Protein AF-W7WID0-F1 (afdb_monomer)

pLDDT: mean 82.62, std 19.38, range [38.06, 98.56]

Mean predicted aligned error: 15.99 Å

Structure (mmCIF, N/CA/C/O backbone):
data_AF-W7WID0-F1
#
_entry.id   AF-W7WID0-F1
#
loop_
_atom_site.group_PDB
_atom_site.id
_atom_site.type_symbol
_atom_site.label_atom_id
_atom_site.label_alt_id
_atom_site.label_comp_id
_atom_site.label_asym_id
_atom_site.label_entity_id
_atom_site.label_seq_id
_atom_site.pdbx_PDB_ins_code
_atom_site.Cartn_x
_atom_site.Cartn_y
_atom_site.Cartn_z
_atom_site.occupancy
_atom_site.B_iso_or_equiv
_atom_site.auth_seq_id
_atom_site.auth_comp_id
_atom_site.auth_asym_id
_atom_site.auth_atom_id
_atom_site.pdbx_PDB_model_num
ATOM 1 N N . MET A 1 1 ? 101.134 -24.311 -45.492 1.00 39.31 1 MET A N 1
ATOM 2 C CA . MET A 1 1 ? 100.504 -23.402 -44.502 1.00 39.31 1 MET A CA 1
ATOM 3 C C . MET A 1 1 ? 99.399 -22.651 -45.242 1.00 39.31 1 MET A C 1
ATOM 5 O O . MET A 1 1 ? 99.710 -22.076 -46.270 1.00 39.31 1 MET A O 1
ATOM 9 N N . ARG A 1 2 ? 98.115 -22.997 -45.028 1.00 39.50 2 ARG A N 1
ATOM 10 C CA . ARG A 1 2 ? 97.093 -22.208 -44.280 1.00 39.50 2 ARG A CA 1
ATOM 11 C C . ARG A 1 2 ? 97.084 -20.720 -44.711 1.00 39.50 2 ARG A C 1
ATOM 13 O O . ARG A 1 2 ? 98.122 -20.094 -44.606 1.00 39.50 2 ARG A O 1
ATOM 20 N N . HIS A 1 3 ? 96.010 -20.092 -45.197 1.00 40.09 3 HIS A N 1
ATOM 21 C CA . HIS A 1 3 ? 94.615 -20.109 -44.742 1.00 40.09 3 HIS A CA 1
ATOM 22 C C . HIS A 1 3 ? 93.630 -19.747 -45.873 1.00 40.09 3 HIS A C 1
ATOM 24 O O . HIS A 1 3 ? 93.857 -18.805 -46.625 1.00 40.09 3 HIS A O 1
ATOM 30 N N . THR A 1 4 ? 92.500 -20.452 -45.922 1.00 46.50 4 THR A N 1
ATOM 31 C CA . THR A 1 4 ? 91.253 -20.029 -46.570 1.00 46.50 4 THR A CA 1
ATOM 32 C C . THR A 1 4 ? 90.496 -19.075 -45.637 1.00 46.50 4 THR A C 1
ATOM 34 O O . THR A 1 4 ? 90.317 -19.369 -44.454 1.00 46.50 4 THR A O 1
ATOM 37 N N . THR A 1 5 ? 90.049 -17.926 -46.144 1.00 51.50 5 THR A N 1
ATOM 38 C CA . THR A 1 5 ? 89.167 -16.987 -45.435 1.00 51.50 5 THR A CA 1
ATOM 39 C C . THR A 1 5 ? 87.712 -17.277 -45.810 1.00 51.50 5 THR A C 1
ATOM 41 O O . THR A 1 5 ? 87.273 -17.016 -46.926 1.00 51.50 5 THR A O 1
ATOM 44 N N . HIS A 1 6 ? 86.954 -17.858 -44.877 1.00 45.25 6 HIS A N 1
ATOM 45 C CA . HIS A 1 6 ? 85.507 -18.035 -45.011 1.00 45.25 6 HIS A CA 1
ATOM 46 C C . HIS A 1 6 ? 84.760 -16.723 -44.691 1.00 45.25 6 HIS A C 1
ATOM 48 O O . HIS A 1 6 ? 85.132 -16.033 -43.739 1.00 45.25 6 HIS A O 1
ATOM 54 N N . PRO A 1 7 ? 83.702 -16.376 -45.448 1.00 49.44 7 PRO A N 1
ATOM 55 C CA . PRO A 1 7 ? 82.901 -15.175 -45.228 1.00 49.44 7 PRO A CA 1
ATOM 56 C C . PRO A 1 7 ? 81.990 -15.298 -43.996 1.00 49.44 7 PRO A C 1
ATOM 58 O O . PRO A 1 7 ? 81.475 -16.369 -43.671 1.00 49.44 7 PRO A O 1
ATOM 61 N N . SER A 1 8 ? 81.796 -14.169 -43.313 1.00 51.06 8 SER A N 1
ATOM 62 C CA . SER A 1 8 ? 81.102 -14.045 -42.034 1.00 51.06 8 SER A CA 1
ATOM 63 C C . SER A 1 8 ? 79.602 -14.366 -42.119 1.00 51.06 8 SER A C 1
ATOM 65 O O . SER A 1 8 ? 78.848 -13.835 -42.936 1.00 51.06 8 SER A O 1
ATOM 67 N N . ALA A 1 9 ? 79.145 -15.206 -41.188 1.00 52.78 9 ALA A N 1
ATOM 68 C CA . ALA A 1 9 ? 77.759 -15.651 -41.028 1.00 52.78 9 ALA A CA 1
ATOM 69 C C . ALA A 1 9 ? 76.751 -14.523 -40.695 1.00 52.7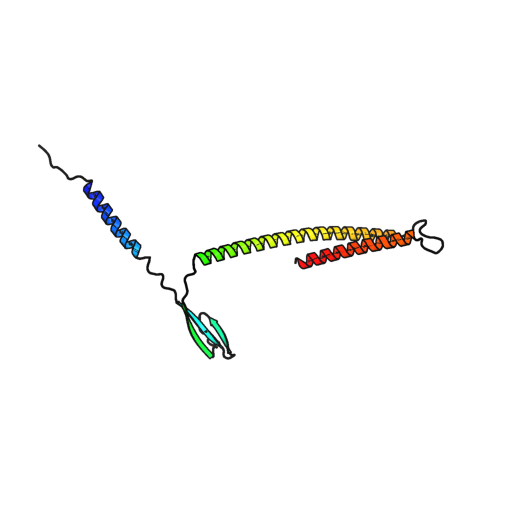8 9 ALA A C 1
ATOM 71 O O . ALA A 1 9 ? 75.541 -14.746 -40.672 1.00 52.78 9 ALA A O 1
ATOM 72 N N . THR A 1 10 ? 77.220 -13.297 -40.466 1.00 49.62 10 THR A N 1
ATOM 73 C CA . THR A 1 10 ? 76.403 -12.143 -40.066 1.00 49.62 10 THR A CA 1
ATOM 74 C C . THR A 1 10 ? 75.681 -11.463 -41.234 1.00 49.62 10 THR A C 1
ATOM 76 O O . THR A 1 10 ? 74.606 -10.897 -41.036 1.00 49.62 10 THR A O 1
ATOM 79 N N . ALA A 1 11 ? 76.190 -11.573 -42.466 1.00 47.84 11 ALA A N 1
ATOM 80 C CA . ALA A 1 11 ? 75.561 -10.958 -43.642 1.00 47.84 11 ALA A CA 1
ATOM 81 C C . ALA A 1 11 ? 74.302 -11.712 -44.126 1.00 47.84 11 ALA A C 1
ATOM 83 O O . ALA A 1 11 ? 73.371 -11.109 -44.662 1.00 47.84 11 ALA A O 1
ATOM 84 N N . CYS A 1 12 ? 74.230 -13.028 -43.897 1.00 38.06 12 CYS A N 1
ATOM 85 C CA . CYS A 1 12 ? 73.136 -13.871 -44.393 1.00 38.06 12 CYS A CA 1
ATOM 86 C C . CYS A 1 12 ? 71.842 -13.726 -43.559 1.00 38.06 12 CYS A C 1
ATOM 88 O O . CYS A 1 12 ? 70.732 -13.837 -44.086 1.00 38.06 12 CYS A O 1
ATOM 90 N N . LEU A 1 13 ? 71.970 -13.412 -42.264 1.00 45.47 13 LEU A N 1
ATOM 91 C CA . LEU A 1 13 ? 70.840 -13.304 -41.332 1.00 45.47 13 LEU A CA 1
ATOM 92 C C . LEU A 1 13 ? 69.990 -12.040 -41.576 1.00 45.47 13 LEU A C 1
ATOM 94 O O . LEU A 1 13 ? 68.763 -12.076 -41.482 1.00 45.47 13 LEU A O 1
ATOM 98 N N . LEU A 1 14 ? 70.630 -10.935 -41.975 1.00 48.41 14 LEU A N 1
ATOM 99 C CA . LEU A 1 14 ? 69.964 -9.652 -42.236 1.00 48.41 14 LEU A CA 1
ATOM 100 C C . LEU A 1 14 ? 69.133 -9.654 -43.531 1.00 48.41 14 LEU A C 1
ATOM 102 O O . LEU A 1 14 ? 68.113 -8.967 -43.614 1.00 48.41 14 LEU A O 1
ATOM 106 N N . ILE A 1 15 ? 69.527 -10.453 -44.527 1.00 50.03 15 ILE A N 1
ATOM 107 C CA . ILE A 1 15 ? 68.812 -10.576 -45.808 1.00 50.03 15 ILE A CA 1
ATOM 108 C C . ILE A 1 15 ? 67.532 -11.409 -45.632 1.00 50.03 15 ILE A C 1
ATOM 110 O O . ILE A 1 15 ? 66.475 -11.034 -46.145 1.00 50.03 15 ILE A O 1
ATOM 114 N N . ARG A 1 16 ? 67.585 -12.484 -44.831 1.00 44.25 16 ARG A N 1
ATOM 115 C CA . ARG A 1 16 ? 66.413 -13.329 -44.537 1.00 44.25 16 ARG A CA 1
ATOM 116 C C . ARG A 1 16 ? 65.341 -12.599 -43.718 1.00 44.25 16 ARG A C 1
ATOM 118 O O . ARG A 1 16 ? 64.155 -12.771 -43.994 1.00 44.25 16 ARG A O 1
ATOM 125 N N . LEU A 1 17 ? 65.731 -11.716 -42.792 1.00 46.38 17 LEU A N 1
ATOM 126 C CA . LEU A 1 17 ? 64.782 -10.925 -41.992 1.00 46.38 17 LEU A CA 1
ATOM 127 C C . LEU A 1 17 ? 64.007 -9.877 -42.819 1.00 46.38 17 LEU A C 1
ATOM 129 O O . LEU A 1 17 ? 62.855 -9.567 -42.513 1.00 46.38 17 LEU A O 1
ATOM 133 N N . ARG A 1 18 ? 64.619 -9.328 -43.879 1.00 47.62 18 ARG A N 1
ATOM 134 C CA . ARG A 1 18 ? 63.986 -8.321 -44.754 1.00 47.62 18 ARG A CA 1
ATOM 135 C C . ARG A 1 18 ? 62.968 -8.926 -45.728 1.00 47.62 18 ARG A C 1
ATOM 137 O O . ARG A 1 18 ? 61.987 -8.261 -46.053 1.00 47.62 18 ARG A O 1
ATOM 144 N N . LEU A 1 19 ? 63.167 -10.175 -46.151 1.00 47.66 19 LEU A N 1
ATOM 145 C CA . LEU A 1 19 ? 62.235 -10.902 -47.026 1.00 47.66 19 LEU A CA 1
ATOM 146 C C . LEU A 1 19 ? 60.974 -11.367 -46.277 1.00 47.66 19 LEU A C 1
ATOM 148 O O . LEU A 1 19 ? 59.868 -11.193 -46.784 1.00 47.66 19 LEU A O 1
ATOM 152 N N . LEU A 1 20 ? 61.114 -11.843 -45.035 1.00 43.03 20 LEU A N 1
ATOM 153 C CA . LEU A 1 20 ? 59.986 -12.258 -44.184 1.00 43.03 20 LEU A CA 1
ATOM 154 C C . LEU A 1 20 ? 59.016 -11.108 -43.855 1.00 43.03 20 LEU A C 1
ATOM 156 O O . LEU A 1 20 ? 57.803 -11.308 -43.830 1.00 43.03 20 LEU A O 1
ATOM 160 N N . ARG A 1 21 ? 59.526 -9.880 -43.694 1.00 49.25 21 ARG A N 1
ATOM 161 C CA . ARG A 1 21 ? 58.696 -8.683 -43.459 1.00 49.25 21 ARG A CA 1
ATOM 162 C C . ARG A 1 21 ? 57.825 -8.289 -44.657 1.00 49.25 21 ARG A C 1
ATOM 164 O O . ARG A 1 21 ? 56.754 -7.727 -44.456 1.00 49.25 21 ARG A O 1
ATOM 171 N N . ARG A 1 22 ? 58.256 -8.580 -45.890 1.00 48.81 22 ARG A N 1
ATOM 172 C CA . ARG A 1 22 ? 57.487 -8.244 -47.103 1.00 48.81 22 ARG A CA 1
ATOM 173 C C . ARG A 1 22 ? 56.362 -9.239 -47.385 1.00 48.81 22 ARG A C 1
ATOM 175 O O . ARG A 1 22 ? 55.306 -8.824 -47.845 1.00 48.81 22 ARG A O 1
ATOM 182 N N . VAL A 1 23 ? 56.547 -10.515 -47.044 1.00 51.78 23 VAL A N 1
ATOM 183 C CA . VAL A 1 23 ? 55.498 -11.541 -47.190 1.00 51.78 23 VAL A CA 1
ATOM 184 C C . VAL A 1 23 ? 54.381 -11.342 -46.158 1.00 51.78 23 VAL A C 1
ATOM 186 O O . VAL A 1 23 ? 53.207 -11.440 -46.504 1.00 51.78 23 VAL A O 1
ATOM 189 N N . LEU A 1 24 ? 54.721 -10.956 -44.921 1.00 46.78 24 LEU A N 1
ATOM 190 C CA . LEU A 1 24 ? 53.716 -10.667 -43.890 1.00 46.78 24 LEU A CA 1
ATOM 191 C C . LEU A 1 24 ? 52.898 -9.395 -44.189 1.00 46.78 24 LEU A C 1
ATOM 193 O O . LEU A 1 24 ? 51.720 -9.328 -43.852 1.00 46.78 24 LEU A O 1
ATOM 197 N N . ALA A 1 25 ? 53.499 -8.405 -44.859 1.00 49.34 25 ALA A N 1
ATOM 198 C CA . ALA A 1 25 ? 52.804 -7.186 -45.277 1.00 49.34 25 ALA A CA 1
ATOM 199 C C . ALA A 1 25 ? 51.821 -7.421 -46.443 1.00 49.34 25 ALA A C 1
ATOM 201 O O . ALA A 1 25 ? 50.806 -6.737 -46.527 1.00 49.34 25 ALA A O 1
ATOM 202 N N . ALA A 1 26 ? 52.082 -8.404 -47.313 1.00 49.28 26 ALA A N 1
ATOM 203 C CA . ALA A 1 26 ? 51.182 -8.752 -48.415 1.00 49.28 26 ALA A CA 1
ATOM 204 C C . ALA A 1 26 ? 49.973 -9.595 -47.960 1.00 49.28 26 ALA A C 1
ATOM 206 O O . ALA A 1 26 ? 48.890 -9.463 -48.521 1.00 49.28 26 ALA A O 1
ATOM 207 N N . ALA A 1 27 ? 50.125 -10.415 -46.913 1.00 49.09 27 ALA A N 1
ATOM 208 C CA . ALA A 1 27 ? 49.031 -11.226 -46.368 1.00 49.09 27 ALA A CA 1
ATOM 209 C C . ALA A 1 27 ? 48.032 -10.423 -45.505 1.00 49.09 27 ALA A C 1
ATOM 211 O O . ALA A 1 27 ? 46.881 -10.829 -45.368 1.00 49.09 27 ALA A O 1
ATOM 212 N N . GLY A 1 28 ? 48.439 -9.272 -44.955 1.00 44.34 28 GLY A N 1
ATOM 213 C CA . GLY A 1 28 ? 47.569 -8.406 -44.147 1.00 44.34 28 GLY A CA 1
ATOM 214 C C . GLY A 1 28 ? 46.593 -7.537 -44.951 1.00 44.34 28 GLY A C 1
ATOM 215 O O . GLY A 1 28 ? 45.594 -7.083 -44.402 1.00 44.34 28 GLY A O 1
ATOM 216 N N . LEU A 1 29 ? 46.839 -7.322 -46.250 1.00 47.44 29 LEU A N 1
ATOM 217 C CA . LEU A 1 29 ? 45.991 -6.462 -47.090 1.00 47.44 29 LEU A CA 1
ATOM 218 C C . LEU A 1 29 ? 44.739 -7.163 -47.650 1.00 47.44 29 LEU A C 1
ATOM 220 O O . LEU A 1 29 ? 43.869 -6.496 -48.202 1.00 47.44 29 LEU A O 1
ATOM 224 N N . GLY A 1 30 ? 44.627 -8.488 -47.521 1.00 46.25 30 GLY A N 1
ATOM 225 C CA . GLY A 1 30 ? 43.528 -9.261 -48.116 1.00 46.25 30 GLY A CA 1
ATOM 226 C C . GLY A 1 30 ? 42.217 -9.256 -47.324 1.00 46.25 30 GLY A C 1
ATOM 227 O O . GLY A 1 30 ? 41.183 -9.619 -47.871 1.00 46.25 30 GLY A O 1
ATOM 228 N N . TRP A 1 31 ? 42.232 -8.850 -46.051 1.00 48.78 31 TRP A N 1
ATOM 229 C CA . TRP A 1 31 ? 41.063 -8.934 -45.156 1.00 48.78 31 TRP A CA 1
ATOM 230 C C . TRP A 1 31 ? 40.317 -7.608 -44.945 1.00 48.78 31 TRP A C 1
ATOM 232 O O . TRP A 1 31 ? 39.376 -7.553 -44.161 1.00 48.78 31 TRP A O 1
ATOM 242 N N . ALA A 1 32 ? 40.704 -6.538 -45.647 1.00 48.12 32 ALA A N 1
ATOM 243 C CA . ALA A 1 32 ? 40.085 -5.217 -45.498 1.00 48.12 32 ALA A CA 1
ATOM 244 C C . ALA A 1 32 ? 39.000 -4.894 -46.549 1.00 48.12 32 ALA A C 1
ATOM 246 O O . ALA A 1 32 ? 38.364 -3.849 -46.453 1.00 48.12 32 ALA A O 1
ATOM 247 N N . LEU A 1 33 ? 38.756 -5.761 -47.542 1.00 49.06 33 LEU A N 1
ATOM 248 C CA . LEU A 1 33 ? 37.797 -5.512 -48.633 1.00 49.06 33 LEU A CA 1
ATOM 249 C C . LEU A 1 33 ? 36.656 -6.543 -48.669 1.00 49.06 33 LEU A C 1
ATOM 251 O O . LEU A 1 33 ? 36.481 -7.262 -49.648 1.00 49.06 33 LEU A O 1
ATOM 255 N N . ALA A 1 34 ? 35.854 -6.618 -47.606 1.00 49.75 34 ALA A N 1
ATOM 256 C CA . ALA A 1 34 ? 34.572 -7.333 -47.669 1.00 49.75 34 ALA A CA 1
ATOM 257 C C . ALA A 1 34 ? 33.469 -6.718 -46.791 1.00 49.75 34 ALA A C 1
ATOM 259 O O . ALA A 1 34 ? 32.533 -7.407 -46.400 1.00 49.75 34 ALA A O 1
ATOM 260 N N . ALA A 1 35 ? 33.538 -5.417 -46.496 1.00 51.97 35 ALA A N 1
ATOM 261 C CA . ALA A 1 35 ? 32.380 -4.681 -45.991 1.00 51.97 35 ALA A CA 1
ATOM 262 C C . ALA A 1 35 ? 31.539 -4.185 -47.180 1.00 51.97 35 ALA A C 1
ATOM 264 O O . ALA A 1 35 ? 31.437 -2.988 -47.429 1.00 51.97 35 ALA A O 1
ATOM 265 N N . THR A 1 36 ? 30.987 -5.104 -47.977 1.00 56.19 36 THR A N 1
ATOM 266 C CA . THR A 1 36 ? 29.900 -4.744 -48.897 1.00 56.19 36 THR A CA 1
ATOM 267 C C . THR A 1 36 ? 28.638 -4.539 -48.057 1.00 56.19 36 THR A C 1
ATOM 269 O O . THR A 1 36 ? 28.323 -5.439 -47.271 1.00 56.19 36 THR A O 1
ATOM 272 N N . PRO A 1 37 ? 27.915 -3.411 -48.178 1.00 55.00 37 PRO A N 1
ATOM 273 C CA . PRO A 1 37 ? 26.649 -3.234 -47.475 1.00 55.00 37 PRO A CA 1
ATOM 274 C C . PRO A 1 37 ? 25.707 -4.374 -47.875 1.00 55.00 37 PRO A C 1
ATOM 276 O O . PRO A 1 37 ? 25.441 -4.595 -49.056 1.00 55.00 37 PRO A O 1
ATOM 279 N N . ALA A 1 38 ? 25.261 -5.157 -46.893 1.00 62.47 38 ALA A N 1
ATOM 280 C CA . ALA A 1 38 ? 24.324 -6.242 -47.132 1.00 62.47 38 ALA A CA 1
ATOM 281 C C . ALA A 1 38 ? 22.953 -5.629 -47.444 1.00 62.47 38 ALA A C 1
ATOM 283 O O . ALA A 1 38 ? 22.229 -5.204 -46.549 1.00 62.47 38 ALA A O 1
ATOM 284 N N . GLU A 1 39 ? 22.609 -5.544 -48.723 1.00 65.75 39 GLU A N 1
ATOM 285 C CA . GLU A 1 39 ? 21.295 -5.109 -49.185 1.00 65.75 39 GLU A CA 1
ATOM 286 C C . GLU A 1 39 ? 20.220 -6.086 -48.663 1.00 65.75 39 GLU A C 1
ATOM 288 O O . GLU A 1 39 ? 20.195 -7.261 -49.046 1.00 65.75 39 GLU A O 1
ATOM 293 N N . ARG A 1 40 ? 19.332 -5.637 -47.760 1.00 76.62 40 ARG A N 1
ATOM 294 C CA . ARG A 1 40 ? 18.226 -6.473 -47.264 1.00 76.62 40 ARG A CA 1
ATOM 295 C C . ARG A 1 40 ? 17.010 -6.243 -48.144 1.00 76.62 40 ARG A C 1
ATOM 297 O O . ARG A 1 40 ? 16.495 -5.133 -48.257 1.00 76.62 40 ARG A O 1
ATOM 304 N N . THR A 1 41 ? 16.526 -7.318 -48.756 1.00 83.00 41 THR A N 1
ATOM 305 C CA . THR A 1 41 ? 15.270 -7.281 -49.503 1.00 83.00 41 THR A CA 1
ATOM 306 C C . THR A 1 41 ? 14.089 -7.327 -48.534 1.00 83.00 41 THR A C 1
ATOM 308 O O . THR A 1 41 ? 13.954 -8.285 -47.779 1.00 83.00 41 THR A O 1
ATOM 311 N N . LEU A 1 42 ? 13.218 -6.322 -48.592 1.00 88.06 42 LEU A N 1
ATOM 312 C CA . LEU A 1 42 ? 11.942 -6.266 -47.881 1.00 88.06 42 LEU A CA 1
ATOM 313 C C . LEU A 1 42 ? 10.804 -6.249 -48.909 1.00 88.06 42 LEU A C 1
ATOM 315 O O . LEU A 1 42 ? 10.891 -5.571 -49.927 1.00 88.06 42 LEU A O 1
ATOM 319 N N . TYR A 1 43 ? 9.713 -6.962 -48.667 1.00 89.75 43 TYR A N 1
ATOM 320 C CA . TYR A 1 43 ? 8.537 -6.960 -49.536 1.00 89.75 43 TYR A CA 1
ATOM 321 C C . TYR A 1 43 ? 7.401 -6.191 -48.882 1.00 89.75 43 TYR A C 1
ATOM 323 O O . TYR A 1 43 ? 7.022 -6.475 -47.748 1.00 89.75 43 TYR A O 1
ATOM 331 N N . LYS A 1 44 ? 6.830 -5.240 -49.621 1.00 92.25 44 LYS A N 1
ATOM 332 C CA . LYS A 1 44 ? 5.567 -4.583 -49.290 1.00 92.25 44 LYS A CA 1
ATOM 333 C C . LYS A 1 44 ? 4.439 -5.318 -50.002 1.00 92.25 44 LYS A C 1
ATOM 335 O O . LYS A 1 44 ? 4.338 -5.258 -51.227 1.00 92.25 44 LYS A O 1
ATOM 340 N N . SER A 1 45 ? 3.593 -5.980 -49.229 1.00 91.06 45 SER A N 1
ATOM 341 C CA . SER A 1 45 ? 2.474 -6.783 -49.716 1.00 91.06 45 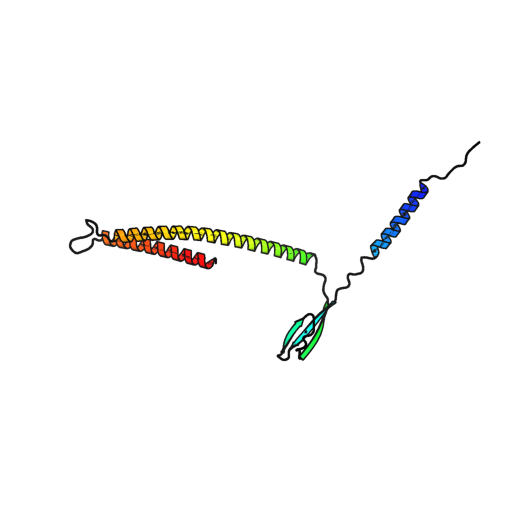SER A CA 1
ATOM 342 C C . SER A 1 45 ? 1.160 -6.064 -49.406 1.00 91.06 45 SER A C 1
ATOM 344 O O . SER A 1 45 ? 0.880 -5.754 -48.249 1.00 91.06 45 SER A O 1
ATOM 346 N N . VAL A 1 46 ? 0.365 -5.752 -50.432 1.00 90.12 46 VAL A N 1
ATOM 347 C CA . VAL A 1 46 ? -0.963 -5.130 -50.296 1.00 90.12 46 VAL A CA 1
ATOM 348 C C . VAL A 1 46 ? -2.018 -6.222 -50.406 1.00 90.12 46 VAL A C 1
ATOM 350 O O . VAL A 1 46 ? -2.217 -6.793 -51.478 1.00 90.12 46 VAL A O 1
ATOM 353 N N . LEU A 1 47 ? -2.684 -6.522 -49.297 1.00 89.06 47 LEU A N 1
ATOM 354 C CA . LEU A 1 47 ? -3.725 -7.540 -49.201 1.00 89.06 47 LEU A CA 1
ATOM 355 C C . LEU A 1 47 ? -4.992 -7.129 -49.965 1.00 89.06 47 LEU A C 1
ATOM 357 O O . LEU A 1 47 ? -5.213 -5.959 -50.283 1.00 89.06 47 LEU A O 1
ATOM 361 N N . THR A 1 48 ? -5.850 -8.102 -50.272 1.00 88.06 48 THR A N 1
ATOM 362 C CA . THR A 1 48 ? -7.126 -7.877 -50.977 1.00 88.06 48 THR A CA 1
ATOM 363 C C . THR A 1 48 ? -8.098 -6.971 -50.220 1.00 88.06 48 THR A C 1
ATOM 365 O O . THR A 1 48 ? -8.973 -6.376 -50.840 1.00 88.06 48 THR A O 1
ATOM 368 N N . ASP A 1 49 ? -7.925 -6.832 -48.906 1.00 87.88 49 ASP A N 1
ATOM 369 C CA . ASP A 1 49 ? -8.688 -5.928 -48.038 1.00 87.88 49 ASP A CA 1
ATOM 370 C C . ASP A 1 49 ? -8.074 -4.519 -47.910 1.00 87.88 49 ASP A C 1
ATOM 372 O O . ASP A 1 49 ? -8.602 -3.677 -47.186 1.00 87.88 49 ASP A O 1
ATOM 376 N N . GLY A 1 50 ? -6.964 -4.248 -48.604 1.00 85.19 50 GLY A N 1
ATOM 377 C CA . GLY A 1 50 ? -6.267 -2.962 -48.583 1.00 85.19 50 GLY A CA 1
ATOM 378 C C . GLY A 1 50 ? -5.226 -2.800 -47.469 1.00 85.19 50 GLY A C 1
ATOM 379 O O . GLY A 1 50 ? -4.558 -1.766 -47.428 1.00 85.19 50 GLY A O 1
ATOM 380 N N . ARG A 1 51 ? -5.029 -3.793 -46.588 1.00 87.62 51 ARG A N 1
ATOM 381 C CA . ARG A 1 51 ? -3.966 -3.752 -45.568 1.00 87.62 51 ARG A CA 1
ATOM 382 C C . ARG A 1 51 ? -2.584 -3.932 -46.199 1.00 87.62 51 ARG A C 1
ATOM 384 O O . ARG A 1 51 ? -2.415 -4.693 -47.148 1.00 87.62 51 ARG A O 1
ATOM 391 N N . VAL A 1 52 ? -1.583 -3.245 -45.648 1.00 90.12 52 VAL A N 1
ATOM 392 C CA . VAL A 1 52 ? -0.187 -3.307 -46.107 1.00 90.12 52 VAL A CA 1
ATOM 393 C C . VAL A 1 52 ? 0.657 -4.039 -45.072 1.00 90.12 52 VAL A C 1
ATOM 395 O O . VAL A 1 52 ? 0.680 -3.647 -43.907 1.00 90.12 52 VAL A O 1
ATOM 398 N N . VAL A 1 53 ? 1.375 -5.071 -45.508 1.00 88.94 53 VAL A N 1
ATOM 399 C CA . VAL A 1 53 ? 2.271 -5.876 -44.672 1.00 88.94 53 VAL A CA 1
ATOM 400 C C . VAL A 1 53 ? 3.687 -5.795 -45.233 1.00 88.94 53 VAL A C 1
ATOM 402 O O . VAL A 1 53 ? 3.886 -5.945 -46.438 1.00 88.94 53 VAL A O 1
ATOM 405 N N . TYR A 1 54 ? 4.667 -5.560 -44.361 1.00 90.19 54 TYR A N 1
ATOM 406 C CA . TYR A 1 54 ? 6.086 -5.603 -44.705 1.00 90.19 54 TYR A CA 1
ATOM 407 C C . TYR A 1 54 ? 6.701 -6.893 -44.167 1.00 90.19 54 TYR A C 1
ATOM 409 O O . TYR A 1 54 ? 6.506 -7.218 -42.997 1.00 90.19 54 TYR A O 1
ATOM 417 N N . GLY A 1 55 ? 7.436 -7.626 -45.000 1.00 88.06 55 GLY A N 1
ATOM 418 C CA . GLY A 1 55 ? 8.057 -8.887 -44.596 1.00 88.06 55 GLY A CA 1
ATOM 419 C C . GLY A 1 55 ? 9.267 -9.254 -45.443 1.00 88.06 55 GLY A C 1
ATOM 420 O O . GLY A 1 55 ? 9.532 -8.636 -46.469 1.00 88.06 55 GLY A O 1
ATOM 421 N N . ASP A 1 56 ? 10.000 -10.279 -45.018 1.00 87.31 56 ASP A N 1
ATOM 422 C CA . ASP A 1 56 ? 11.185 -10.763 -45.741 1.00 87.31 56 ASP A CA 1
ATOM 423 C C . ASP A 1 56 ? 10.823 -11.580 -47.003 1.00 87.31 56 ASP A C 1
ATOM 425 O O . ASP A 1 56 ? 11.676 -11.833 -47.852 1.00 87.31 56 ASP A O 1
ATOM 429 N N . ALA A 1 57 ? 9.549 -11.955 -47.166 1.00 86.50 57 ALA A N 1
ATOM 430 C CA . ALA A 1 57 ? 9.014 -12.666 -48.325 1.00 86.50 57 ALA A CA 1
ATOM 431 C C . ALA A 1 57 ? 7.680 -12.045 -48.791 1.00 86.50 57 ALA A C 1
ATOM 433 O O . ALA A 1 57 ? 6.965 -11.458 -47.973 1.00 86.50 57 ALA A O 1
ATOM 434 N N . PRO A 1 58 ? 7.326 -12.165 -50.085 1.00 85.75 58 PRO A N 1
ATOM 435 C CA . PRO A 1 58 ? 6.044 -11.689 -50.597 1.00 85.75 58 PRO A CA 1
ATOM 436 C C . PRO A 1 58 ? 4.881 -12.513 -50.030 1.00 85.75 58 PRO A C 1
ATOM 438 O O . PRO A 1 58 ? 4.958 -13.741 -49.962 1.00 85.75 58 PRO A O 1
ATOM 441 N N . ASP A 1 59 ? 3.783 -11.848 -49.665 1.00 84.62 59 ASP A N 1
ATOM 442 C CA . ASP A 1 59 ? 2.584 -12.539 -49.187 1.00 84.62 59 ASP A CA 1
ATOM 443 C C . ASP A 1 59 ? 1.826 -13.160 -50.383 1.00 84.62 59 ASP A C 1
ATOM 445 O O . ASP A 1 59 ? 1.505 -12.449 -51.345 1.00 84.62 59 ASP A O 1
ATOM 449 N N . PRO A 1 60 ? 1.523 -14.474 -50.365 1.00 83.88 60 PRO A N 1
ATOM 450 C CA . PRO A 1 60 ? 0.815 -15.144 -51.457 1.00 83.88 60 PRO A CA 1
ATOM 451 C C . PRO A 1 60 ? -0.652 -14.712 -51.594 1.00 83.88 60 PRO A C 1
ATOM 453 O O . PRO A 1 60 ? -1.259 -14.938 -52.638 1.00 83.88 60 PRO A O 1
ATOM 456 N N . ARG A 1 61 ? -1.242 -14.113 -50.552 1.00 84.62 61 ARG A N 1
ATOM 457 C CA . ARG A 1 61 ? -2.629 -13.617 -50.543 1.00 84.62 61 ARG A CA 1
ATOM 458 C C . ARG A 1 61 ? -2.722 -12.132 -50.888 1.00 84.62 61 ARG A C 1
ATOM 460 O O . ARG A 1 61 ? -3.813 -11.560 -50.865 1.00 84.62 61 ARG A O 1
ATOM 467 N N . ALA A 1 62 ? -1.596 -11.491 -51.185 1.00 85.69 62 ALA A N 1
ATOM 468 C CA . ALA A 1 62 ? -1.583 -10.096 -51.570 1.00 85.69 62 ALA A CA 1
ATOM 469 C C . ALA A 1 62 ? -2.051 -9.895 -53.011 1.00 85.69 62 ALA A C 1
ATOM 471 O O . ALA A 1 62 ? -1.685 -10.620 -53.932 1.00 85.69 62 ALA A O 1
ATOM 472 N N . ARG A 1 63 ? -2.840 -8.839 -53.202 1.00 87.62 63 ARG A N 1
ATOM 473 C CA . ARG A 1 63 ? -3.247 -8.333 -54.513 1.00 87.62 63 ARG A CA 1
ATOM 474 C C . ARG A 1 63 ? -2.060 -7.748 -55.281 1.00 87.62 63 ARG A C 1
ATOM 476 O O . ARG A 1 63 ? -2.061 -7.769 -56.507 1.00 87.62 63 ARG A O 1
ATOM 483 N N . SER A 1 64 ? -1.079 -7.188 -54.573 1.00 87.00 64 SER A N 1
ATOM 484 C CA . SER A 1 64 ? 0.125 -6.606 -55.167 1.00 87.00 64 SER A CA 1
ATOM 485 C C . SER A 1 64 ? 1.308 -6.737 -54.220 1.00 87.00 64 SER A C 1
ATOM 487 O O . SER A 1 64 ? 1.189 -6.402 -53.044 1.00 87.00 64 SER A O 1
ATOM 489 N N . ASN A 1 65 ? 2.458 -7.136 -54.760 1.00 87.69 65 ASN A N 1
ATOM 490 C CA . ASN A 1 65 ? 3.715 -7.250 -54.030 1.00 87.69 65 ASN A CA 1
ATOM 491 C C . ASN A 1 65 ? 4.760 -6.331 -54.660 1.00 87.69 65 ASN A C 1
ATOM 493 O O . ASN A 1 65 ? 4.968 -6.361 -55.872 1.00 87.69 65 ASN A O 1
ATOM 497 N N . GLN A 1 66 ? 5.425 -5.525 -53.839 1.00 88.38 66 GLN A N 1
ATOM 498 C CA . GLN A 1 66 ? 6.502 -4.642 -54.270 1.00 88.38 66 GLN A CA 1
ATOM 499 C C . GLN A 1 66 ? 7.781 -4.991 -53.514 1.00 88.38 66 GLN A C 1
ATOM 501 O O . GLN A 1 66 ? 7.812 -4.969 -52.283 1.00 88.38 66 GLN A O 1
ATOM 506 N N . LYS A 1 67 ? 8.838 -5.310 -54.263 1.00 89.19 67 LYS A N 1
ATOM 507 C CA . LYS A 1 67 ? 10.174 -5.522 -53.711 1.00 89.19 67 LYS A CA 1
ATOM 508 C C . LYS A 1 67 ? 10.793 -4.165 -53.380 1.00 89.19 67 LYS A C 1
ATOM 510 O O . LYS A 1 67 ? 10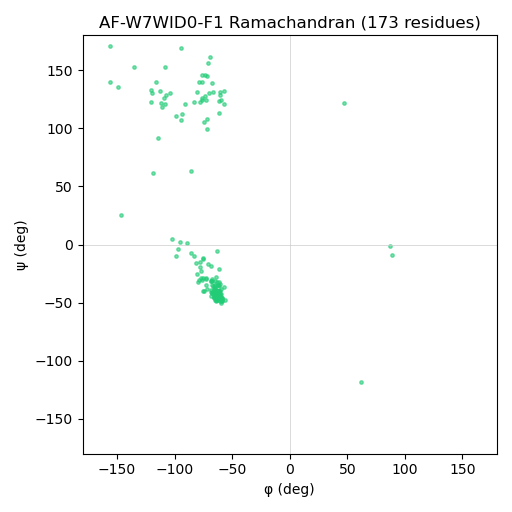.886 -3.300 -54.247 1.00 89.19 67 LYS A O 1
ATOM 515 N N . ILE A 1 68 ? 11.205 -3.998 -52.134 1.00 86.62 68 ILE A N 1
ATOM 516 C CA . ILE A 1 68 ? 11.923 -2.839 -51.619 1.00 86.62 68 ILE A CA 1
ATOM 517 C C . ILE A 1 68 ? 13.330 -3.313 -51.281 1.00 86.62 68 ILE A C 1
ATOM 519 O O . ILE A 1 68 ? 13.525 -4.244 -50.500 1.00 86.62 68 ILE A O 1
ATOM 523 N N . SER A 1 69 ? 14.312 -2.682 -51.903 1.00 82.75 69 SER A N 1
ATOM 524 C CA . SER A 1 69 ? 15.694 -2.812 -51.480 1.00 82.75 69 SER A CA 1
ATOM 525 C C . SER A 1 69 ? 15.938 -1.833 -50.339 1.00 82.75 69 SER A C 1
ATOM 527 O O . SER A 1 69 ? 15.663 -0.640 -50.485 1.00 82.75 69 SER A O 1
ATOM 529 N N . VAL A 1 70 ? 16.383 -2.343 -49.193 1.00 80.44 70 VAL A N 1
ATOM 530 C CA . VAL A 1 70 ? 16.761 -1.521 -48.046 1.00 80.44 70 VAL A CA 1
ATOM 531 C C . VAL A 1 70 ? 18.267 -1.630 -47.870 1.00 80.44 70 VAL A C 1
ATOM 533 O O . VAL A 1 70 ? 18.804 -2.711 -47.613 1.00 80.44 70 VAL A O 1
ATOM 536 N N . GLU A 1 71 ? 18.946 -0.494 -47.994 1.00 74.44 71 GLU A N 1
ATOM 537 C CA . GLU A 1 71 ? 20.367 -0.388 -47.696 1.00 74.44 71 GLU A CA 1
ATOM 538 C C . GLU A 1 71 ? 20.568 -0.473 -46.180 1.00 74.44 71 GLU A C 1
ATOM 540 O O . GLU A 1 71 ? 20.209 0.435 -45.423 1.00 74.44 71 GLU A O 1
ATOM 545 N N . VAL A 1 72 ? 21.108 -1.602 -45.721 1.00 67.50 72 VAL A N 1
ATOM 546 C CA . VAL A 1 72 ? 21.418 -1.796 -44.306 1.00 67.50 72 VAL A CA 1
ATOM 547 C C . VAL A 1 72 ? 22.658 -0.978 -43.990 1.00 67.50 72 VAL A C 1
ATOM 549 O O . VAL A 1 72 ? 23.773 -1.339 -44.366 1.00 67.50 72 VAL A O 1
ATOM 552 N N . HIS A 1 73 ? 22.453 0.133 -43.292 1.00 65.56 73 HIS A N 1
ATOM 553 C CA . HIS A 1 73 ? 23.555 0.916 -42.765 1.00 65.56 73 HIS A CA 1
ATOM 554 C C . HIS A 1 73 ? 24.201 0.120 -41.622 1.00 65.56 73 HIS A C 1
ATOM 556 O O . HIS A 1 73 ? 23.474 -0.380 -40.752 1.00 65.56 73 HIS A O 1
ATOM 562 N N . PRO A 1 74 ? 25.536 -0.051 -41.613 1.00 64.31 74 PRO A N 1
ATOM 563 C CA . PRO A 1 74 ? 26.206 -0.639 -40.468 1.00 64.31 74 PRO A CA 1
ATOM 564 C C . PRO A 1 74 ? 25.869 0.212 -39.239 1.00 64.31 74 PRO A C 1
ATOM 566 O O . PRO A 1 74 ? 25.930 1.441 -39.326 1.00 64.31 74 PRO A O 1
ATOM 569 N N . PRO A 1 75 ? 25.458 -0.410 -38.123 1.00 71.25 75 PRO A N 1
ATOM 570 C CA . PRO A 1 75 ? 25.089 0.345 -36.941 1.00 71.25 75 PRO A CA 1
ATOM 571 C C . PRO A 1 75 ? 26.298 1.157 -36.471 1.00 71.25 75 PRO A C 1
ATOM 573 O O . PRO A 1 75 ? 27.401 0.613 -36.370 1.00 71.25 75 PRO A O 1
ATOM 576 N N . ASP A 1 76 ? 26.104 2.449 -36.201 1.00 83.25 76 ASP A N 1
ATOM 577 C CA . ASP A 1 76 ? 27.171 3.280 -35.654 1.00 83.25 76 ASP A CA 1
ATOM 578 C C . ASP A 1 76 ? 27.587 2.702 -34.290 1.00 83.25 76 ASP A C 1
ATOM 580 O O . ASP A 1 76 ? 26.768 2.501 -33.384 1.00 83.25 76 ASP A O 1
ATOM 584 N N . ALA A 1 77 ? 28.875 2.384 -34.149 1.00 84.12 77 ALA A N 1
ATOM 585 C CA . ALA A 1 77 ? 29.428 1.828 -32.921 1.00 84.12 77 ALA A CA 1
ATOM 586 C C . ALA A 1 77 ? 29.154 2.755 -31.722 1.00 84.12 77 ALA A C 1
ATOM 588 O O . ALA A 1 77 ? 28.811 2.281 -30.639 1.00 84.12 77 ALA A O 1
ATOM 589 N N . ALA A 1 78 ? 29.204 4.076 -31.924 1.00 85.50 78 ALA A N 1
ATOM 590 C CA . ALA A 1 78 ? 28.917 5.040 -30.866 1.00 85.50 78 ALA A CA 1
ATOM 591 C C . ALA A 1 78 ? 27.439 5.007 -30.436 1.00 85.50 78 ALA A C 1
ATOM 593 O O . ALA A 1 78 ? 27.137 5.028 -29.238 1.00 85.50 78 ALA A O 1
ATOM 594 N N . GLU A 1 79 ? 26.515 4.905 -31.394 1.00 86.44 79 GLU A N 1
ATOM 595 C CA . GLU A 1 79 ? 25.076 4.826 -31.122 1.00 86.44 79 GLU A CA 1
ATOM 596 C C . GLU A 1 79 ? 24.694 3.505 -30.448 1.00 86.44 79 GLU A C 1
ATOM 598 O O . GLU A 1 79 ? 23.913 3.497 -29.493 1.00 86.44 79 GLU A O 1
ATOM 603 N N . THR A 1 80 ? 25.282 2.386 -30.880 1.00 87.81 80 THR A N 1
ATOM 604 C CA . THR A 1 80 ? 25.043 1.077 -30.247 1.00 87.81 80 THR A CA 1
ATOM 605 C C . THR A 1 80 ? 25.551 1.027 -28.813 1.00 87.81 80 THR A C 1
ATOM 607 O O . THR A 1 80 ? 24.824 0.576 -27.925 1.00 87.81 80 THR A O 1
ATOM 610 N N . GLU A 1 81 ? 26.750 1.542 -28.535 1.00 91.38 81 GLU A N 1
ATOM 611 C CA . GLU A 1 81 ? 27.259 1.642 -27.167 1.00 91.38 81 GLU A CA 1
ATOM 612 C C . GLU A 1 81 ? 26.392 2.548 -26.287 1.00 91.38 81 GLU A C 1
ATOM 614 O O . GLU A 1 81 ? 26.157 2.232 -25.116 1.00 91.38 81 GLU A O 1
ATOM 619 N N . ALA A 1 82 ? 25.910 3.671 -26.827 1.00 91.44 82 ALA A N 1
ATOM 620 C CA . ALA A 1 82 ? 25.008 4.570 -26.115 1.00 91.44 82 ALA A CA 1
ATOM 621 C C . ALA A 1 82 ? 23.665 3.888 -25.802 1.00 91.44 82 ALA A C 1
ATOM 623 O O . ALA A 1 82 ? 23.188 3.967 -24.666 1.00 91.44 82 ALA A O 1
ATOM 624 N N . ALA A 1 83 ? 23.094 3.156 -26.762 1.00 91.38 83 ALA A N 1
ATOM 625 C CA . ALA A 1 83 ? 21.862 2.393 -26.579 1.00 91.38 83 ALA A CA 1
ATOM 626 C C . ALA A 1 83 ? 22.023 1.281 -25.528 1.00 91.38 83 ALA A C 1
ATOM 628 O O . ALA A 1 83 ? 21.166 1.124 -24.655 1.00 91.38 83 ALA A O 1
ATOM 629 N N . LEU A 1 84 ? 23.145 0.552 -25.545 1.00 94.25 84 LEU A N 1
ATOM 630 C CA . LEU A 1 84 ? 23.456 -0.467 -24.538 1.00 94.25 84 LEU A CA 1
ATOM 631 C C . LEU A 1 84 ? 23.607 0.140 -23.139 1.00 94.25 84 LEU A C 1
ATOM 633 O O . LEU A 1 84 ? 23.089 -0.415 -22.166 1.00 94.25 84 LEU A O 1
ATOM 637 N N . ARG A 1 85 ? 24.260 1.303 -23.027 1.00 95.38 85 ARG A N 1
ATOM 638 C CA . ARG A 1 85 ? 24.363 2.046 -21.762 1.00 95.38 85 ARG A CA 1
ATOM 639 C C . ARG A 1 85 ? 22.992 2.497 -21.258 1.00 95.38 85 ARG A C 1
ATOM 641 O O . ARG A 1 85 ? 22.689 2.301 -20.082 1.00 95.38 85 ARG A O 1
ATOM 648 N N . ALA A 1 86 ? 22.140 3.034 -22.129 1.00 95.94 86 ALA A N 1
ATOM 649 C CA . ALA A 1 86 ? 20.775 3.420 -21.772 1.00 95.94 86 ALA A CA 1
ATOM 650 C C . ALA A 1 86 ? 19.938 2.214 -21.305 1.00 95.94 86 ALA A C 1
ATOM 652 O O . ALA A 1 86 ? 19.224 2.295 -20.300 1.00 95.94 86 ALA A O 1
ATOM 653 N N . LEU A 1 87 ? 20.073 1.064 -21.972 1.00 97.25 87 LEU A N 1
ATOM 654 C CA . LEU A 1 87 ? 19.403 -0.177 -21.580 1.00 97.25 87 LEU A CA 1
ATOM 655 C C . LEU A 1 87 ? 19.908 -0.703 -20.226 1.00 97.25 87 LEU A C 1
ATOM 657 O O . LEU A 1 87 ? 19.120 -1.156 -19.397 1.00 97.25 87 LEU A O 1
ATOM 661 N N . ALA A 1 88 ? 21.212 -0.607 -19.960 1.00 97.19 88 ALA A N 1
ATOM 662 C CA . ALA A 1 88 ? 21.775 -0.974 -18.664 1.00 97.19 88 ALA A CA 1
ATOM 663 C C . ALA A 1 88 ? 21.241 -0.076 -17.533 1.00 97.19 88 ALA A C 1
ATOM 665 O O . ALA A 1 88 ? 20.845 -0.585 -16.483 1.00 97.19 88 ALA A O 1
ATOM 666 N N . MET A 1 89 ? 21.168 1.239 -17.762 1.00 97.25 89 MET A N 1
ATOM 667 C CA . MET A 1 89 ? 20.638 2.202 -16.790 1.00 97.25 89 MET A CA 1
ATOM 668 C C . MET A 1 89 ? 19.152 1.975 -16.502 1.00 97.25 89 MET A C 1
ATOM 670 O O . MET A 1 89 ? 18.755 1.892 -15.341 1.00 97.25 89 MET A O 1
ATOM 674 N N . THR A 1 90 ? 18.335 1.806 -17.544 1.00 97.69 90 THR A N 1
ATOM 675 C CA . THR A 1 90 ? 16.899 1.513 -17.389 1.00 97.69 90 THR A CA 1
ATO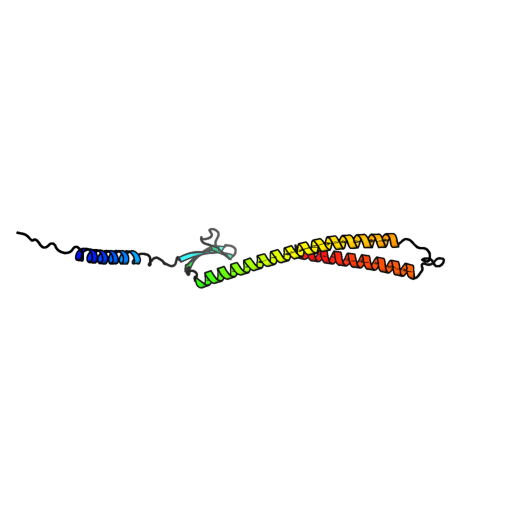M 676 C C . THR A 1 90 ? 16.672 0.193 -16.658 1.00 97.69 90 THR A C 1
ATOM 678 O O . THR A 1 90 ? 15.858 0.137 -15.737 1.00 97.69 90 THR A O 1
ATOM 681 N N . ARG A 1 91 ? 17.445 -0.854 -16.972 1.00 98.00 91 ARG A N 1
ATOM 682 C CA . ARG A 1 91 ? 17.395 -2.124 -16.235 1.00 98.00 91 ARG A CA 1
ATOM 683 C C . ARG A 1 91 ? 17.722 -1.942 -14.755 1.00 98.00 91 ARG A C 1
ATOM 685 O O . ARG A 1 91 ? 17.010 -2.480 -13.912 1.00 98.00 91 ARG A O 1
ATOM 692 N N . GLN A 1 92 ? 18.781 -1.202 -14.430 1.00 97.88 92 GLN A N 1
ATOM 693 C CA . GLN A 1 92 ? 19.142 -0.929 -13.036 1.00 97.88 92 GLN A CA 1
ATOM 694 C C . GLN A 1 92 ? 18.040 -0.160 -12.304 1.00 97.88 92 GLN A C 1
ATOM 696 O O . GLN A 1 92 ? 17.741 -0.479 -11.155 1.00 97.88 92 GLN A O 1
ATOM 701 N N . GLN A 1 93 ? 17.414 0.814 -12.964 1.00 97.88 93 GLN A N 1
ATOM 702 C CA . GLN A 1 93 ? 16.310 1.573 -12.387 1.00 97.88 93 GLN A CA 1
ATOM 703 C C . GLN A 1 93 ? 15.093 0.683 -12.110 1.00 97.88 93 GLN A C 1
ATOM 705 O O . GLN A 1 93 ? 14.592 0.684 -10.991 1.00 97.88 93 GLN A O 1
ATOM 710 N N . LEU A 1 94 ? 14.695 -0.165 -13.063 1.00 97.88 94 LEU A N 1
ATOM 711 C CA . LEU A 1 94 ? 13.588 -1.109 -12.875 1.00 97.88 94 LEU A CA 1
ATOM 712 C C . LEU A 1 94 ? 13.826 -2.080 -11.711 1.00 97.88 94 LEU A C 1
ATOM 714 O O . LEU A 1 94 ? 12.889 -2.394 -10.977 1.00 97.88 94 LEU A O 1
ATOM 718 N N . LEU A 1 95 ? 15.068 -2.544 -11.526 1.00 97.94 95 LEU A N 1
ATOM 719 C CA . LEU A 1 95 ? 15.432 -3.401 -10.394 1.00 97.94 95 LEU A CA 1
ATOM 720 C C . LEU A 1 95 ? 15.308 -2.653 -9.061 1.00 97.94 95 LEU A C 1
ATOM 722 O O . LEU A 1 95 ? 14.686 -3.170 -8.135 1.00 97.94 95 LEU A O 1
ATOM 726 N N . ARG A 1 96 ? 15.815 -1.417 -8.982 1.00 97.94 96 ARG A N 1
ATOM 727 C CA . ARG A 1 96 ? 15.678 -0.572 -7.783 1.00 97.94 96 ARG A CA 1
ATOM 728 C C . ARG A 1 96 ? 14.215 -0.283 -7.453 1.00 97.94 96 ARG A C 1
ATOM 730 O O . ARG A 1 96 ? 13.816 -0.399 -6.298 1.00 97.94 96 ARG A O 1
ATOM 737 N N . ASP A 1 97 ? 13.404 0.029 -8.458 1.00 97.06 97 ASP A N 1
ATOM 738 C CA . ASP A 1 97 ? 11.977 0.304 -8.278 1.00 97.06 97 ASP A CA 1
ATOM 739 C C . ASP A 1 97 ? 11.207 -0.955 -7.848 1.00 97.06 97 ASP A C 1
ATOM 741 O O . ASP A 1 97 ? 10.266 -0.884 -7.053 1.00 97.06 97 ASP A O 1
ATOM 745 N N . ALA A 1 98 ? 11.596 -2.134 -8.343 1.00 96.88 98 ALA A N 1
ATOM 746 C CA . ALA A 1 98 ? 11.042 -3.408 -7.890 1.00 96.88 98 ALA A CA 1
ATOM 747 C C . ALA A 1 98 ? 11.400 -3.695 -6.421 1.00 96.88 98 ALA A C 1
ATOM 749 O O . ALA A 1 98 ? 10.517 -4.046 -5.635 1.00 96.88 98 ALA A O 1
ATOM 750 N N . GLU A 1 99 ? 12.658 -3.488 -6.027 1.00 97.56 99 GLU A N 1
ATOM 751 C CA . GLU A 1 99 ? 13.108 -3.648 -4.639 1.00 97.56 99 GLU A CA 1
ATOM 752 C C . GLU A 1 99 ? 12.404 -2.669 -3.690 1.00 97.56 99 GLU A C 1
ATOM 754 O O . GLU A 1 99 ? 11.928 -3.075 -2.625 1.00 97.56 99 GLU A O 1
ATOM 759 N N . ALA A 1 100 ? 12.271 -1.401 -4.091 1.00 97.25 100 ALA A N 1
ATOM 760 C CA . ALA A 1 100 ? 11.572 -0.376 -3.322 1.00 97.25 100 ALA A CA 1
ATOM 761 C C . ALA A 1 100 ? 10.089 -0.727 -3.120 1.00 97.25 100 ALA A C 1
ATOM 763 O O . ALA A 1 100 ? 9.589 -0.667 -1.991 1.00 97.25 100 ALA A O 1
ATOM 764 N N . ARG A 1 101 ? 9.395 -1.175 -4.178 1.00 97.12 101 ARG A N 1
ATOM 765 C CA . ARG A 1 101 ? 8.002 -1.647 -4.083 1.00 97.12 101 ARG A CA 1
ATOM 766 C C . ARG A 1 101 ? 7.870 -2.862 -3.167 1.00 97.12 101 ARG A C 1
ATOM 768 O O . ARG A 1 101 ? 7.006 -2.868 -2.294 1.00 97.12 101 ARG A O 1
ATOM 775 N N . ALA A 1 102 ? 8.760 -3.847 -3.288 1.00 97.12 102 ALA A N 1
ATOM 776 C CA . ALA A 1 102 ? 8.754 -5.031 -2.427 1.00 97.12 102 ALA A CA 1
ATOM 777 C C . ALA A 1 102 ? 9.04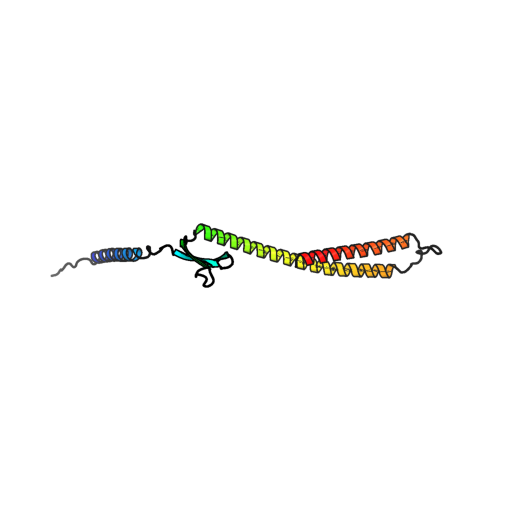8 -4.695 -0.951 1.00 97.12 102 ALA A C 1
ATOM 779 O O . ALA A 1 102 ? 8.488 -5.304 -0.035 1.00 97.12 102 ALA A O 1
ATOM 780 N N . ALA A 1 103 ? 9.926 -3.725 -0.686 1.00 97.88 103 ALA A N 1
ATOM 781 C CA . ALA A 1 103 ? 10.177 -3.229 0.664 1.00 97.88 103 ALA A CA 1
ATOM 782 C C . ALA A 1 103 ? 8.945 -2.516 1.243 1.00 97.88 103 ALA A C 1
ATOM 784 O O . ALA A 1 103 ? 8.557 -2.803 2.380 1.00 97.88 103 ALA A O 1
ATOM 785 N N . ARG A 1 104 ? 8.293 -1.652 0.451 1.00 97.75 104 ARG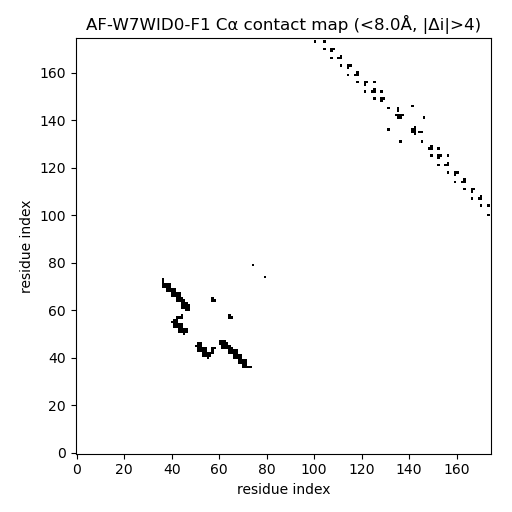 A N 1
ATOM 786 C CA . ARG A 1 104 ? 7.068 -0.953 0.858 1.00 97.75 104 ARG A CA 1
ATOM 787 C C . ARG A 1 104 ? 5.924 -1.926 1.136 1.00 97.75 104 ARG A C 1
ATOM 789 O O . ARG A 1 104 ? 5.275 -1.797 2.171 1.00 97.75 104 ARG A O 1
ATOM 796 N N . LEU A 1 105 ? 5.733 -2.933 0.285 1.00 98.12 105 LEU A N 1
ATOM 797 C CA . LEU A 1 105 ? 4.702 -3.955 0.470 1.00 98.12 105 LEU A CA 1
ATOM 798 C C . LEU A 1 105 ? 4.884 -4.702 1.799 1.00 98.12 105 LEU A C 1
ATOM 800 O O . LEU A 1 105 ? 3.955 -4.763 2.598 1.00 98.12 105 LEU A O 1
ATOM 804 N N . ARG A 1 106 ? 6.108 -5.161 2.101 1.00 97.88 106 ARG A N 1
ATOM 805 C CA . ARG A 1 106 ? 6.424 -5.819 3.385 1.00 97.88 106 ARG A CA 1
ATOM 806 C C . ARG A 1 106 ? 6.194 -4.909 4.591 1.00 97.88 106 ARG A C 1
ATOM 808 O O . ARG A 1 106 ? 5.800 -5.379 5.657 1.00 97.88 106 ARG A O 1
ATOM 815 N N . GLN A 1 107 ? 6.471 -3.612 4.457 1.00 98.25 107 GLN A N 1
ATOM 816 C CA . GLN A 1 107 ? 6.178 -2.646 5.513 1.00 98.25 107 GLN A CA 1
ATOM 817 C C . GLN A 1 107 ? 4.669 -2.520 5.747 1.00 98.25 107 GLN A C 1
ATOM 819 O O . GLN A 1 107 ? 4.245 -2.590 6.900 1.00 98.25 107 GLN A O 1
ATOM 824 N N . ILE A 1 108 ? 3.880 -2.367 4.683 1.00 98.38 108 ILE A N 1
ATOM 825 C CA . ILE A 1 108 ? 2.419 -2.253 4.770 1.00 98.38 108 ILE A CA 1
ATOM 826 C C . ILE A 1 108 ? 1.815 -3.528 5.355 1.00 98.38 108 ILE A C 1
ATOM 828 O O . ILE A 1 108 ? 0.944 -3.441 6.210 1.00 98.38 108 ILE A O 1
ATOM 832 N N . GLU A 1 109 ? 2.302 -4.711 4.982 1.00 98.19 109 GLU A N 1
ATOM 833 C CA . GLU A 1 109 ? 1.818 -5.975 5.550 1.00 98.19 109 GLU A CA 1
ATOM 834 C C . GLU A 1 109 ? 2.023 -6.043 7.067 1.00 98.19 109 GLU A C 1
ATOM 836 O O . GLU A 1 109 ? 1.097 -6.401 7.794 1.00 98.19 109 GLU A O 1
ATOM 841 N N . ARG A 1 110 ? 3.184 -5.605 7.573 1.00 98.31 110 ARG A N 1
ATOM 842 C CA . ARG A 1 110 ? 3.402 -5.485 9.026 1.00 98.31 110 ARG A CA 1
ATOM 843 C C . ARG A 1 110 ? 2.457 -4.473 9.673 1.00 98.31 110 ARG A C 1
ATOM 845 O O . ARG A 1 110 ? 1.946 -4.731 10.759 1.00 98.31 110 ARG A O 1
ATOM 852 N N . GLN A 1 111 ? 2.221 -3.339 9.015 1.00 98.31 111 GLN A N 1
ATOM 853 C CA . GLN A 1 111 ? 1.299 -2.312 9.507 1.00 98.31 111 GLN A CA 1
ATOM 854 C C . GLN A 1 111 ? -0.151 -2.804 9.525 1.00 98.31 111 GLN A C 1
ATOM 856 O O . GLN A 1 111 ? -0.868 -2.493 10.466 1.00 98.31 111 GLN A O 1
ATOM 861 N N . ILE A 1 112 ? -0.571 -3.599 8.539 1.00 98.56 112 ILE A N 1
ATOM 862 C CA . ILE A 1 112 ? -1.901 -4.217 8.491 1.00 98.56 112 ILE A CA 1
ATOM 863 C C . ILE A 1 112 ? -2.078 -5.173 9.668 1.00 98.56 112 ILE A C 1
ATOM 865 O O . ILE A 1 112 ? -3.093 -5.097 10.351 1.00 98.56 112 ILE A O 1
ATOM 869 N N . VAL A 1 113 ? -1.094 -6.039 9.937 1.00 98.38 113 VAL A N 1
ATOM 870 C CA . VAL A 1 113 ? -1.153 -6.967 11.080 1.00 98.38 113 VAL A CA 1
ATOM 871 C C . VAL A 1 113 ? -1.294 -6.203 12.400 1.00 98.38 113 VAL A C 1
ATOM 873 O O . VAL A 1 113 ? -2.155 -6.545 13.205 1.00 98.38 113 VAL A O 1
ATOM 876 N N . ALA A 1 114 ? -0.501 -5.145 12.600 1.00 98.19 114 ALA A N 1
ATOM 877 C CA . ALA A 1 114 ? -0.610 -4.297 13.787 1.00 98.19 114 ALA A CA 1
ATOM 878 C C . ALA A 1 114 ? -1.975 -3.589 13.871 1.00 98.19 114 ALA A C 1
ATOM 880 O O . ALA A 1 114 ? -2.645 -3.673 14.893 1.00 98.19 114 ALA A O 1
ATOM 881 N N . ALA A 1 115 ? -2.436 -2.977 12.776 1.00 98.31 115 ALA A N 1
ATOM 882 C CA . ALA A 1 115 ? -3.716 -2.271 12.728 1.00 98.31 115 ALA A CA 1
ATOM 883 C C . ALA A 1 115 ? -4.917 -3.197 12.982 1.00 98.31 115 ALA A C 1
ATOM 885 O O . ALA A 1 115 ? -5.891 -2.775 13.602 1.00 98.31 115 ALA A O 1
ATOM 886 N N . TYR A 1 116 ? -4.855 -4.456 12.537 1.00 98.38 116 TYR A N 1
ATOM 887 C CA . TYR A 1 116 ? -5.862 -5.463 12.873 1.00 98.38 116 TYR A CA 1
ATOM 888 C C . TYR A 1 116 ? -5.882 -5.777 14.369 1.00 98.38 116 TYR A C 1
ATOM 890 O O . TYR A 1 116 ? -6.963 -5.848 14.948 1.00 98.38 116 TYR A O 1
ATOM 898 N N . ALA A 1 117 ? -4.712 -5.947 14.993 1.00 98.31 117 ALA A N 1
ATOM 899 C CA . ALA A 1 117 ? -4.623 -6.196 16.430 1.00 98.31 117 ALA A CA 1
ATOM 900 C C . ALA A 1 117 ? -5.163 -5.006 17.242 1.00 98.31 117 ALA A C 1
ATOM 902 O O . ALA A 1 117 ? -5.955 -5.204 18.163 1.00 98.31 117 ALA A O 1
ATOM 903 N N . ASP A 1 118 ? -4.805 -3.780 16.851 1.00 98.06 118 ASP A N 1
ATOM 904 C CA . ASP A 1 118 ? -5.298 -2.554 17.485 1.00 98.06 118 ASP A CA 1
ATOM 905 C C . ASP A 1 118 ? -6.820 -2.415 17.332 1.00 98.06 118 ASP A C 1
ATOM 907 O O . ASP A 1 118 ? -7.517 -2.086 18.294 1.00 98.06 118 ASP A O 1
ATOM 911 N N . LEU A 1 119 ? -7.358 -2.697 16.138 1.00 98.38 119 LEU A N 1
ATOM 912 C CA . LEU A 1 119 ? -8.801 -2.674 15.892 1.00 98.38 119 LEU A CA 1
ATOM 913 C C . LEU A 1 119 ? -9.526 -3.711 16.755 1.00 98.38 119 LEU A C 1
ATOM 915 O O . LEU A 1 119 ? -10.523 -3.375 17.387 1.00 98.38 119 LEU A O 1
ATOM 919 N N . GLN A 1 120 ? -9.008 -4.938 16.827 1.00 98.19 120 GLN A N 1
ATOM 920 C CA . GLN A 1 120 ? -9.590 -5.997 17.650 1.00 98.19 120 GLN A CA 1
ATOM 921 C C . GLN A 1 120 ? -9.588 -5.623 19.141 1.00 98.19 120 GLN A C 1
ATOM 923 O O . GLN A 1 120 ? -10.577 -5.857 19.836 1.00 98.19 120 GLN A O 1
ATOM 928 N N . ALA A 1 121 ? -8.506 -5.013 19.633 1.00 97.44 121 ALA A N 1
ATOM 929 C CA . ALA A 1 121 ? -8.431 -4.521 21.006 1.00 97.44 121 ALA A CA 1
ATOM 930 C C . ALA A 1 121 ? -9.463 -3.410 21.267 1.00 97.44 121 ALA A C 1
ATOM 932 O O . ALA A 1 121 ? -10.198 -3.476 22.251 1.00 97.44 121 ALA A O 1
ATOM 933 N N . ALA A 1 122 ? -9.584 -2.438 20.359 1.00 97.25 122 ALA A N 1
ATOM 934 C CA . ALA A 1 122 ? -10.563 -1.358 20.481 1.00 97.25 122 ALA A CA 1
ATOM 935 C C . ALA A 1 122 ? -12.017 -1.856 20.400 1.00 97.25 122 ALA A C 1
ATOM 937 O O . ALA A 1 122 ? -12.892 -1.329 21.087 1.00 97.25 122 ALA A O 1
ATOM 938 N N . GLU A 1 123 ? -12.293 -2.878 19.588 1.00 96.75 123 GLU A N 1
ATOM 939 C CA . GLU A 1 123 ? -13.606 -3.525 19.534 1.00 96.75 123 GLU A CA 1
ATOM 940 C C . GLU A 1 123 ? -13.926 -4.247 20.851 1.00 96.75 123 GLU A C 1
ATOM 942 O O . GLU A 1 123 ? -15.017 -4.060 21.391 1.00 96.75 123 GLU A O 1
ATOM 947 N N . ALA A 1 124 ? -12.963 -4.958 21.442 1.00 96.50 124 ALA A N 1
ATOM 948 C CA . ALA A 1 124 ? -13.130 -5.581 22.757 1.00 96.50 124 ALA A CA 1
ATOM 949 C C . ALA A 1 124 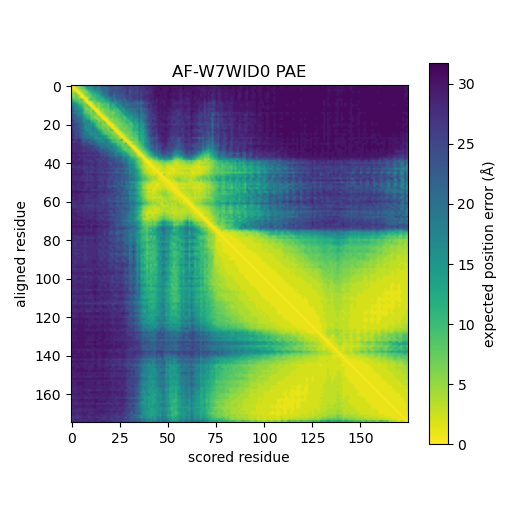? -13.332 -4.546 23.888 1.00 96.50 124 ALA A C 1
ATOM 951 O O . ALA A 1 124 ? -14.176 -4.723 24.775 1.00 96.50 124 ALA A O 1
ATOM 952 N N . GLU A 1 125 ? -12.597 -3.430 23.860 1.00 94.75 125 GLU A N 1
ATOM 953 C CA . GLU A 1 125 ? -12.799 -2.301 24.781 1.00 94.75 125 GLU A CA 1
ATOM 954 C C . GLU A 1 125 ? -14.184 -1.674 24.615 1.00 94.75 125 GLU A C 1
ATOM 956 O O . GLU A 1 125 ? -14.851 -1.347 25.598 1.00 94.75 125 GLU A O 1
ATOM 961 N N . ARG A 1 126 ? -14.658 -1.542 23.375 1.00 95.12 126 ARG A N 1
ATOM 962 C CA . ARG A 1 126 ? -16.007 -1.059 23.096 1.00 95.12 126 ARG A CA 1
ATOM 963 C C . ARG A 1 126 ? -17.060 -2.009 23.659 1.00 95.12 126 ARG A C 1
ATOM 965 O O . ARG A 1 126 ? -17.986 -1.540 24.315 1.00 95.12 126 ARG A O 1
ATOM 972 N N . GLU A 1 127 ? -16.931 -3.312 23.421 1.00 93.81 127 GLU A N 1
ATOM 973 C CA . GLU A 1 127 ? -17.872 -4.329 23.908 1.00 93.81 127 GLU A CA 1
ATOM 974 C C . GLU A 1 127 ? -17.941 -4.354 25.437 1.00 93.81 127 GLU A C 1
ATOM 976 O O . GLU A 1 127 ? -19.027 -4.271 26.016 1.00 93.81 127 GLU A O 1
ATOM 981 N N . SER A 1 128 ? -16.785 -4.384 26.103 1.00 91.69 128 SER A N 1
ATOM 982 C CA . SER A 1 128 ? -16.711 -4.302 27.568 1.00 91.69 128 SER A CA 1
ATOM 983 C C . SER A 1 128 ? -17.207 -2.953 28.106 1.00 91.69 128 SER A C 1
ATOM 985 O O . SER A 1 128 ? -17.817 -2.892 29.176 1.00 91.69 128 SER A O 1
ATOM 987 N N . GLY A 1 129 ? -17.026 -1.877 27.339 1.00 89.25 129 GLY A N 1
ATOM 988 C CA . GLY A 1 129 ? -17.488 -0.534 27.663 1.00 89.25 129 GLY A CA 1
ATOM 989 C C . GLY A 1 129 ? -19.003 -0.341 27.590 1.00 89.25 129 GLY A C 1
ATOM 990 O O . GLY A 1 129 ? -19.497 0.628 28.165 1.00 89.25 129 GLY A O 1
ATOM 991 N N . VAL A 1 130 ? -19.766 -1.235 26.944 1.00 89.88 130 VAL A N 1
ATOM 992 C CA . VAL A 1 130 ? -21.246 -1.173 26.908 1.00 89.88 130 VAL A CA 1
ATOM 993 C C . VAL A 1 130 ? -21.845 -1.340 28.307 1.00 89.88 130 VAL A C 1
ATOM 995 O O . VAL A 1 130 ? -22.886 -0.743 28.611 1.00 89.88 130 VAL A O 1
ATOM 998 N N . ALA A 1 131 ? -21.185 -2.126 29.162 1.00 91.12 131 ALA A N 1
ATOM 999 C CA . ALA A 1 131 ? -21.637 -2.402 30.515 1.00 91.12 131 ALA A CA 1
ATOM 1000 C C . ALA A 1 131 ? -21.757 -1.108 31.337 1.00 91.12 131 ALA A C 1
ATOM 1002 O O . ALA A 1 131 ? -20.814 -0.334 31.488 1.00 91.12 131 ALA A O 1
ATOM 1003 N N . VAL A 1 132 ? -22.950 -0.886 31.886 1.00 90.56 132 VAL A N 1
ATOM 1004 C CA . VAL A 1 132 ? -23.259 0.283 32.713 1.00 90.56 132 VAL A CA 1
ATOM 1005 C C . VAL A 1 132 ? -22.580 0.125 34.071 1.00 90.56 132 VAL A C 1
ATOM 1007 O O . VAL A 1 132 ? -22.824 -0.861 34.768 1.00 90.56 132 VAL A O 1
ATOM 1010 N N . GLN A 1 133 ? -21.765 1.100 34.470 1.00 90.50 133 GLN A N 1
ATOM 1011 C CA . GLN A 1 133 ? -21.058 1.086 35.750 1.00 90.50 133 GLN A CA 1
ATOM 1012 C C . GLN A 1 133 ? -21.835 1.847 36.832 1.00 90.50 133 GLN A C 1
ATOM 1014 O O . GLN A 1 133 ? -22.812 2.561 36.573 1.00 90.50 133 GLN A O 1
ATOM 1019 N N . GLN A 1 134 ? -21.405 1.704 38.085 1.00 88.44 134 GLN A N 1
ATOM 1020 C CA . GLN A 1 134 ? -21.976 2.474 39.187 1.00 88.44 134 GLN A CA 1
ATOM 1021 C C . GLN A 1 134 ? -21.760 3.979 38.938 1.00 88.44 134 GLN A C 1
ATOM 1023 O O . GLN A 1 134 ? -20.652 4.412 38.642 1.00 88.44 134 GLN A O 1
ATOM 1028 N N . GLY A 1 135 ? -22.829 4.777 39.026 1.00 88.50 135 GLY A N 1
ATOM 1029 C CA . GLY A 1 135 ? -22.794 6.219 38.732 1.00 88.50 135 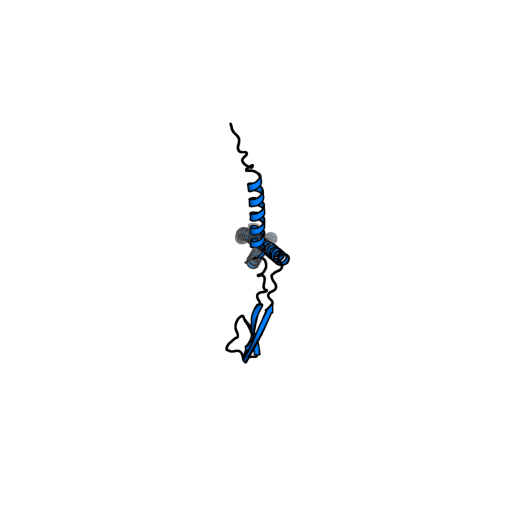GLY A CA 1
ATOM 1030 C C . GLY A 1 135 ? -23.062 6.599 37.267 1.00 88.50 135 GLY A C 1
ATOM 1031 O O . GLY A 1 135 ? -23.322 7.768 36.979 1.00 88.50 135 GLY A O 1
ATOM 1032 N N . ASP A 1 136 ? -23.115 5.632 36.345 1.00 91.94 136 ASP A N 1
ATOM 1033 C CA . ASP A 1 136 ? -23.483 5.887 34.943 1.00 91.94 136 ASP A CA 1
ATOM 1034 C C . ASP A 1 136 ? -24.988 6.119 34.746 1.00 91.94 136 ASP A C 1
ATOM 1036 O O . ASP A 1 136 ? -25.418 6.582 33.689 1.00 91.94 136 ASP A O 1
ATOM 1040 N N . ARG A 1 137 ? -25.807 5.826 35.762 1.00 91.94 137 ARG A N 1
ATOM 1041 C CA . ARG A 1 137 ? -27.246 6.111 35.765 1.00 91.94 137 ARG A CA 1
ATOM 1042 C C . ARG A 1 137 ? -27.604 7.181 36.785 1.00 91.94 137 ARG A C 1
ATOM 1044 O O . ARG A 1 137 ? -27.246 7.092 37.955 1.00 91.94 137 ARG A O 1
ATOM 1051 N N . GLN A 1 138 ? -28.393 8.148 36.331 1.00 90.62 138 GLN A N 1
ATOM 1052 C CA . GLN A 1 138 ? -29.062 9.154 37.149 1.00 90.62 138 GLN A CA 1
ATOM 1053 C C . GLN A 1 138 ? -30.574 8.915 37.043 1.00 90.62 138 GLN A C 1
ATOM 1055 O O . GLN A 1 138 ? -31.246 9.360 36.107 1.00 90.62 138 GLN A O 1
ATOM 1060 N N . GLY A 1 139 ? -31.111 8.120 37.973 1.00 89.31 139 GLY A N 1
ATOM 1061 C CA . GLY A 1 139 ? -32.494 7.644 37.919 1.00 89.31 139 GLY A CA 1
ATOM 1062 C C . GLY A 1 139 ? -32.748 6.777 36.681 1.00 89.31 139 GLY A C 1
ATOM 1063 O O . GLY A 1 139 ? -32.125 5.732 36.505 1.00 89.31 139 GLY A O 1
ATOM 1064 N N . ARG A 1 140 ? -33.665 7.214 35.808 1.00 91.31 140 ARG A N 1
ATOM 1065 C CA . ARG A 1 140 ? -34.004 6.517 34.550 1.00 91.31 140 ARG A CA 1
ATOM 1066 C C . ARG A 1 140 ? -33.095 6.881 33.366 1.00 91.31 140 ARG A C 1
ATOM 1068 O O . ARG A 1 140 ? -33.250 6.292 32.301 1.00 91.31 140 ARG A O 1
ATOM 1075 N N . ARG A 1 141 ? -32.202 7.866 33.510 1.00 93.88 141 ARG A N 1
ATOM 1076 C CA . ARG A 1 141 ? -31.367 8.391 32.416 1.00 93.88 141 ARG A CA 1
ATOM 1077 C C . ARG A 1 141 ? -29.910 7.971 32.578 1.00 93.88 141 ARG A C 1
ATOM 1079 O O . ARG A 1 141 ? -29.438 7.769 33.696 1.00 93.88 141 ARG A O 1
ATOM 1086 N N . PHE A 1 142 ? -29.199 7.879 31.459 1.00 95.25 142 PHE A N 1
ATOM 1087 C CA . PHE A 1 142 ? -27.745 7.749 31.465 1.00 95.25 142 PHE A CA 1
ATOM 1088 C C . PHE A 1 142 ? -27.079 9.088 31.779 1.00 95.25 142 PHE A C 1
ATOM 1090 O O . PHE A 1 142 ? -27.578 10.147 31.391 1.00 95.25 142 PHE A O 1
ATOM 1097 N N . SER A 1 143 ? -25.955 9.031 32.487 1.00 95.25 143 SER A N 1
ATOM 1098 C CA . SER A 1 143 ? -25.130 10.190 32.795 1.00 95.25 143 SER A CA 1
ATOM 1099 C C . SER A 1 143 ? -24.414 10.695 31.537 1.00 95.25 143 SER A C 1
ATOM 1101 O O . SER A 1 143 ? -24.167 9.951 30.583 1.00 95.25 143 SER A O 1
ATOM 1103 N N . ALA A 1 144 ? -24.032 11.973 31.540 1.00 94.06 144 ALA A N 1
ATOM 1104 C CA . ALA A 1 144 ? -23.222 12.540 30.464 1.00 94.06 144 ALA A CA 1
ATOM 1105 C C . ALA A 1 144 ? -21.860 11.831 30.327 1.00 94.06 144 ALA A C 1
ATOM 1107 O O . ALA A 1 144 ? -21.372 11.660 29.212 1.00 94.06 144 ALA A O 1
ATOM 1108 N N . ALA A 1 145 ? -21.280 11.371 31.442 1.00 92.88 145 ALA A N 1
ATOM 1109 C CA . ALA A 1 145 ? -20.012 10.646 31.454 1.00 92.88 145 ALA A CA 1
ATOM 1110 C C . ALA A 1 145 ? -20.107 9.301 30.715 1.00 92.88 145 ALA A C 1
ATOM 1112 O O . ALA A 1 145 ? -19.234 8.989 29.907 1.00 92.88 145 ALA A O 1
ATOM 1113 N N . TYR A 1 146 ? -21.192 8.544 30.920 1.00 95.06 146 TYR A N 1
ATOM 1114 C CA . TYR A 1 146 ? -21.445 7.309 30.175 1.00 95.06 146 TYR A CA 1
ATOM 1115 C C . TYR A 1 146 ? -21.546 7.576 28.670 1.00 95.06 146 TYR A C 1
ATOM 1117 O O . TYR A 1 146 ? -20.852 6.941 27.880 1.00 95.06 146 TYR A O 1
ATOM 1125 N N . LEU A 1 147 ? -22.360 8.560 28.271 1.00 94.56 147 LEU A N 1
ATOM 1126 C CA . LEU A 1 147 ? -22.539 8.906 26.858 1.00 94.56 147 LEU A CA 1
ATOM 1127 C C . LEU A 1 147 ? -21.230 9.363 26.204 1.00 94.56 147 LEU A C 1
ATOM 1129 O O . LEU A 1 147 ? -20.957 9.000 25.063 1.00 94.56 147 LEU A O 1
ATOM 1133 N N . GLN A 1 148 ? -20.414 10.139 26.919 1.00 94.75 148 GLN A N 1
ATOM 1134 C CA . GLN A 1 148 ? -19.115 10.578 26.419 1.00 94.75 148 GLN A CA 1
ATOM 1135 C C . GLN A 1 148 ? -18.168 9.392 26.217 1.00 94.75 148 GLN A C 1
ATOM 1137 O O . GLN A 1 148 ? -17.531 9.303 25.172 1.00 94.75 148 GLN A O 1
ATOM 1142 N N . ARG A 1 149 ? -18.133 8.455 27.171 1.00 94.81 149 ARG A N 1
ATOM 1143 C CA . ARG A 1 149 ? -17.332 7.228 27.088 1.00 94.81 149 ARG A CA 1
ATOM 1144 C C . ARG A 1 149 ? -17.719 6.370 25.881 1.00 94.81 149 ARG A C 1
ATOM 1146 O O . ARG A 1 149 ? -16.843 5.934 25.139 1.00 94.81 149 ARG A O 1
ATOM 1153 N N . GLN A 1 150 ? -19.020 6.180 25.646 1.00 95.94 150 GLN A N 1
ATOM 1154 C CA . GLN A 1 150 ? -19.506 5.450 24.469 1.00 95.94 150 GLN A CA 1
ATOM 1155 C C . GLN A 1 150 ? -19.030 6.110 23.173 1.00 95.94 150 GLN A C 1
ATOM 1157 O O . GLN A 1 150 ? -18.440 5.451 22.324 1.00 95.94 150 GLN A O 1
ATOM 1162 N N . ARG A 1 151 ? -19.187 7.436 23.055 1.00 96.19 151 ARG A N 1
ATOM 1163 C CA . ARG A 1 151 ? -18.737 8.181 21.869 1.00 96.19 151 ARG A CA 1
ATOM 1164 C C . ARG A 1 151 ? -17.236 8.059 21.635 1.00 96.19 151 ARG A C 1
ATOM 1166 O O . ARG A 1 151 ? -16.820 7.946 20.488 1.00 96.19 151 ARG A O 1
ATOM 1173 N N . THR A 1 152 ? -16.422 8.089 22.692 1.00 96.56 152 THR A N 1
ATOM 1174 C CA . THR A 1 152 ? -14.966 7.943 22.551 1.00 96.56 152 THR A CA 1
ATOM 1175 C C . THR A 1 152 ? -14.571 6.549 22.073 1.00 96.56 152 THR A C 1
ATOM 1177 O O . THR A 1 152 ? -13.721 6.449 21.193 1.00 96.56 152 THR A O 1
ATOM 1180 N N . LEU A 1 153 ? -15.221 5.497 22.586 1.00 96.56 153 LEU A N 1
ATOM 1181 C CA . LEU A 1 153 ? -14.976 4.110 22.171 1.00 96.56 153 LEU A CA 1
ATOM 1182 C C . LEU A 1 153 ? -15.446 3.854 20.730 1.00 96.56 153 LEU A C 1
ATOM 1184 O O . LEU A 1 153 ? -14.778 3.181 19.950 1.00 96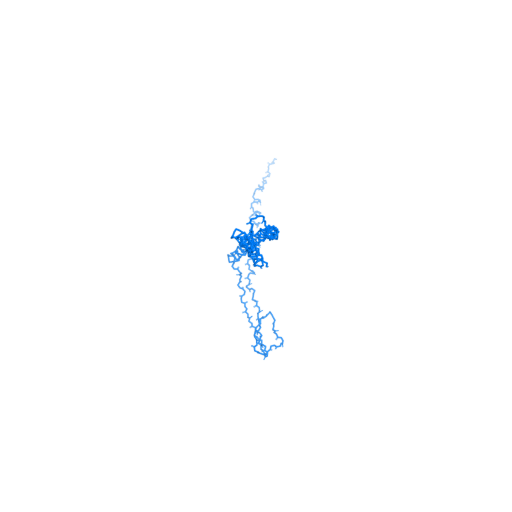.56 153 LEU A O 1
ATOM 1188 N N . GLU A 1 154 ? -16.584 4.427 20.337 1.00 96.62 154 GLU A N 1
ATOM 1189 C CA . GLU A 1 154 ? -17.057 4.357 18.953 1.00 96.62 154 GLU A CA 1
ATOM 1190 C C . GLU A 1 154 ? -16.124 5.107 17.996 1.00 96.62 154 GLU A C 1
ATOM 1192 O O . GLU A 1 154 ? -15.792 4.595 16.924 1.00 96.62 154 GLU A O 1
ATOM 1197 N N . ALA A 1 155 ? -15.679 6.307 18.376 1.00 97.06 155 ALA A N 1
ATOM 1198 C CA . ALA A 1 155 ? -14.786 7.117 17.558 1.00 97.06 155 ALA A CA 1
ATOM 1199 C C . ALA A 1 155 ? -13.413 6.456 17.366 1.00 97.06 155 ALA A C 1
ATOM 1201 O O . ALA A 1 155 ? -12.899 6.469 16.245 1.00 97.06 155 ALA A O 1
ATOM 1202 N N . SER A 1 156 ? -12.840 5.850 18.414 1.00 96.50 156 SER A N 1
ATOM 1203 C CA . SER A 1 156 ? -11.548 5.157 18.325 1.00 96.50 156 SER A CA 1
ATOM 1204 C C . SER A 1 156 ? -11.619 3.944 17.394 1.00 96.50 156 SER A C 1
ATOM 1206 O O . SER A 1 156 ? -10.812 3.841 16.468 1.00 96.50 156 SER A O 1
ATOM 1208 N N . ALA A 1 157 ? -12.633 3.086 17.552 1.00 97.00 157 ALA A N 1
ATOM 1209 C CA . ALA A 1 157 ? -12.836 1.924 16.688 1.00 97.00 157 ALA A CA 1
ATOM 1210 C C . ALA A 1 157 ? -13.052 2.335 15.219 1.00 97.00 157 ALA A C 1
ATOM 1212 O O . ALA A 1 157 ? -12.460 1.761 14.304 1.00 97.00 157 ALA A O 1
ATOM 1213 N N . LEU A 1 158 ? -13.846 3.385 14.971 1.00 97.44 158 LEU A N 1
ATOM 1214 C CA . LEU A 1 158 ? -14.049 3.917 13.619 1.00 97.44 158 LEU A CA 1
ATOM 1215 C C . LEU A 1 158 ? -12.760 4.475 13.006 1.00 97.44 158 LEU A C 1
ATOM 1217 O O . LEU A 1 158 ? -12.529 4.298 11.808 1.00 97.44 158 LEU A O 1
ATOM 1221 N N . GLN A 1 159 ? -11.925 5.152 13.794 1.00 97.94 159 GLN A N 1
ATOM 1222 C CA . GLN A 1 159 ? -10.642 5.670 13.323 1.00 97.94 159 GLN A CA 1
ATOM 1223 C C . GLN A 1 159 ? -9.693 4.532 12.926 1.00 97.94 159 GLN A C 1
ATOM 1225 O O . GLN A 1 159 ? -9.104 4.595 11.845 1.00 97.94 159 GLN A O 1
ATOM 1230 N N . LEU A 1 160 ? -9.588 3.490 13.754 1.00 98.19 160 LEU A N 1
ATOM 1231 C CA . LEU A 1 160 ? -8.752 2.316 13.481 1.00 98.19 160 LEU A CA 1
ATOM 1232 C C . LEU A 1 160 ? -9.244 1.526 12.267 1.00 98.19 160 LEU A C 1
ATOM 1234 O O . LEU A 1 160 ? -8.456 1.081 11.436 1.00 98.19 160 LEU A O 1
ATOM 1238 N N . ARG A 1 161 ? -10.561 1.424 12.086 1.00 98.19 161 ARG A N 1
ATOM 1239 C CA . ARG A 1 161 ? -11.122 0.799 10.888 1.00 98.19 161 ARG A CA 1
ATOM 1240 C C . ARG A 1 161 ? -10.761 1.573 9.620 1.00 98.19 161 ARG A C 1
ATOM 1242 O O . ARG A 1 161 ? -10.340 0.981 8.632 1.00 98.19 161 ARG A O 1
ATOM 1249 N N . ARG A 1 162 ? -10.848 2.907 9.657 1.00 98.31 162 ARG A N 1
ATOM 1250 C CA . ARG A 1 162 ? -10.453 3.759 8.522 1.00 98.31 162 ARG A CA 1
ATOM 1251 C C . ARG A 1 162 ? -8.960 3.678 8.216 1.00 98.31 162 ARG A C 1
ATOM 1253 O O . ARG A 1 162 ? -8.597 3.729 7.040 1.00 98.31 162 ARG A O 1
ATOM 1260 N N . SER A 1 163 ? -8.102 3.592 9.235 1.00 97.81 163 SER A N 1
ATOM 1261 C CA . SER A 1 163 ? -6.659 3.443 9.020 1.00 97.81 163 SER A CA 1
ATOM 1262 C C . SER A 1 163 ? -6.336 2.086 8.397 1.00 97.81 163 SER A C 1
ATOM 1264 O O . SER A 1 163 ? -5.578 2.037 7.428 1.00 97.81 163 SER A O 1
ATOM 1266 N N . LEU A 1 164 ? -6.981 1.011 8.858 1.00 98.44 164 LEU A N 1
ATOM 1267 C CA . LEU A 1 164 ? -6.872 -0.311 8.249 1.00 98.44 164 LEU A CA 1
ATOM 1268 C C . LEU A 1 164 ? -7.333 -0.302 6.781 1.00 98.44 164 LEU A C 1
ATOM 1270 O O . LEU A 1 164 ? -6.594 -0.745 5.903 1.00 98.44 164 LEU A O 1
ATOM 1274 N N . ASP A 1 165 ? -8.498 0.281 6.487 1.00 98.38 165 ASP A N 1
ATOM 1275 C CA . ASP A 1 165 ? -9.014 0.406 5.116 1.00 98.38 165 ASP A CA 1
ATOM 1276 C C . ASP A 1 165 ? -8.082 1.232 4.210 1.00 98.38 165 ASP A C 1
ATOM 1278 O O . ASP A 1 165 ? -8.006 1.009 2.998 1.00 98.38 165 ASP A O 1
ATOM 1282 N N . ALA A 1 166 ? -7.379 2.225 4.762 1.00 98.31 166 ALA A N 1
ATOM 1283 C CA . ALA A 1 166 ? -6.371 2.984 4.024 1.00 98.31 166 ALA A CA 1
ATOM 1284 C C . ALA A 1 166 ? -5.148 2.116 3.681 1.00 98.31 166 ALA A C 1
ATOM 1286 O O . ALA A 1 166 ? -4.713 2.122 2.530 1.00 98.31 166 ALA A O 1
ATOM 1287 N N . LEU A 1 167 ? -4.651 1.319 4.633 1.00 98.38 167 LEU A N 1
ATOM 1288 C CA . LEU A 1 167 ? -3.531 0.399 4.408 1.00 98.38 167 LEU A CA 1
ATOM 1289 C C . LEU A 1 167 ? -3.876 -0.699 3.395 1.00 98.38 167 LEU A C 1
ATOM 1291 O O . LEU A 1 167 ? -3.059 -1.024 2.534 1.00 98.38 167 LEU A O 1
ATOM 1295 N N . LEU A 1 168 ? -5.093 -1.245 3.454 1.00 98.19 168 LEU A N 1
ATOM 1296 C CA . LEU A 1 168 ? -5.564 -2.247 2.494 1.00 98.19 168 LEU A CA 1
ATOM 1297 C C . LEU A 1 168 ? -5.645 -1.677 1.073 1.00 98.19 168 LEU A C 1
ATOM 1299 O O . LEU A 1 168 ? -5.229 -2.341 0.120 1.00 98.19 168 LEU A O 1
ATOM 1303 N N . ARG A 1 169 ? -6.111 -0.429 0.928 1.00 98.25 169 ARG A N 1
ATOM 1304 C CA . ARG A 1 169 ? -6.103 0.279 -0.360 1.00 98.25 169 ARG A CA 1
ATOM 1305 C C . ARG A 1 169 ? -4.685 0.514 -0.868 1.00 98.25 169 ARG A C 1
ATOM 1307 O O . ARG A 1 169 ? -4.417 0.229 -2.032 1.00 98.25 169 ARG A O 1
ATOM 1314 N N . GLU A 1 170 ? -3.772 0.961 -0.008 1.00 97.25 170 GLU A N 1
ATOM 1315 C CA . GLU A 1 170 ? -2.372 1.156 -0.395 1.00 97.25 170 GLU A CA 1
ATOM 1316 C C . GLU A 1 170 ? -1.721 -0.163 -0.837 1.00 97.25 170 GLU A C 1
ATOM 1318 O O . GLU A 1 170 ? -1.078 -0.208 -1.884 1.00 97.25 170 GLU A O 1
ATOM 1323 N N . ARG A 1 171 ? -1.963 -1.262 -0.110 1.00 97.44 171 ARG A N 1
ATOM 1324 C CA . ARG A 1 171 ? -1.508 -2.603 -0.504 1.00 97.44 171 ARG A CA 1
ATOM 1325 C C . ARG A 1 171 ? -2.021 -2.981 -1.890 1.00 97.44 171 ARG A C 1
ATOM 1327 O O . ARG A 1 171 ? -1.238 -3.445 -2.709 1.00 97.44 171 ARG A O 1
ATOM 1334 N N . SER A 1 172 ? -3.314 -2.780 -2.153 1.00 96.75 172 SER A N 1
ATOM 1335 C CA . SER A 1 172 ? -3.916 -3.117 -3.449 1.00 96.75 172 SER A CA 1
ATOM 1336 C C . SER A 1 172 ? -3.363 -2.293 -4.613 1.00 96.75 172 SER A C 1
ATOM 1338 O O . SER A 1 172 ? -3.328 -2.791 -5.727 1.00 96.75 172 SER A O 1
ATOM 1340 N N . ALA A 1 173 ? -2.897 -1.066 -4.358 1.00 95.69 173 ALA A N 1
ATOM 1341 C CA . ALA A 1 173 ? -2.295 -0.209 -5.378 1.00 95.69 173 ALA A CA 1
ATOM 1342 C C . ALA A 1 173 ? -0.844 -0.595 -5.724 1.00 95.69 173 ALA A C 1
ATOM 1344 O O . ALA A 1 173 ? -0.306 -0.116 -6.721 1.00 95.69 173 ALA A O 1
ATOM 1345 N N . LEU A 1 174 ? -0.196 -1.416 -4.890 1.00 92.56 174 LEU A N 1
ATOM 1346 C CA . LEU A 1 174 ? 1.177 -1.889 -5.094 1.00 92.56 174 LEU A CA 1
ATOM 1347 C C . LEU A 1 174 ? 1.262 -3.300 -5.696 1.00 92.56 174 LEU A C 1
ATOM 1349 O O . LEU A 1 174 ? 2.370 -3.720 -6.041 1.00 92.56 174 LEU A O 1
ATOM 1353 N N . LEU A 1 175 ? 0.135 -4.015 -5.781 1.00 86.69 175 LEU A N 1
ATOM 1354 C CA . LEU A 1 175 ? -0.001 -5.312 -6.455 1.00 86.69 175 LEU A CA 1
ATOM 1355 C C . LEU A 1 175 ? -0.229 -5.113 -7.957 1.00 86.69 175 LEU A C 1
ATOM 1357 O O . LEU A 1 175 ? 0.395 -5.874 -8.729 1.00 86.69 175 LEU A O 1
#

Foldseek 3Di:
DDDDDDDDPVVVVVVVVVVVVVVVVVVVVPPPPDPDQDWQKWKWFQAPVRDTDIDSDYDPRGPDIDIDTDRDDDPDPVVVVVVVVVVVVVVVVVVVVVVVLVVVLVVLVVVLVVLVVQLVVLVVVLVVLVDQDPPQDDDPDGDPVSVVSNVVSVVSNVVSVVVSVVSVVVNVVSD

Radius of gyration: 44.0 Å; Cα contacts (8 Å, |Δi|>4): 119; chains: 1; bounding box: 134×36×94 Å

Sequence (175 aa):
MRHTTHPSATACLLIRLRLLRRVLAAAGLGWALAATPAERTLYKSVLTDGRVVYGDAPDPRARSNQKISVEVHPPDAAETEAALRALAMTRQQLLRDAEARAARLRQIERQIVAAYADLQAAEAERESGVAVQQGDRQGRRFSAAYLQRQRTLEASALQLRRSLDALLRERSALL

Secondary structure (DSSP, 8-state):
-----PPPTHHHHHHHHHHHHHHHHHHGGGGSS-----EEEEEEEEETTS-EEEESS--TTEEEEEEEEEE-PPPPHHHHHHHHHHHHHHHHHHHHHHHHHHHHHHHHHHHHHHHHHHHHHHHHHHHHHTSPPTTSEETTEE-HHHHHHHHHHHHHHHHHHHHHHHHHHHHHHH-

Nearest PDB structures (foldseek):
  9cpb-assembly1_6D  TM=5.456E-01  e=2.276E+00  Bos taurus
  7ung-assembly1_C2  TM=5.344E-01  e=7.368E+00  Homo sapiens
  5wkq-assembly1_A  TM=4.811E-01  e=7.368E+00  Shigella flexneri
  7nna-assembly1_A  TM=4.836E-01  e=8.962E+00  Klebsiella pneumoniae

Solvent-accessible surface area (backbone atoms only — not comparable to full-atom values): 10217 Å² total; per-residue (Å²): 132,88,82,88,86,79,83,69,78,70,66,61,58,61,56,57,59,59,53,55,56,53,56,57,58,62,65,65,65,72,79,76,80,74,85,66,71,61,70,42,62,36,18,45,17,30,33,79,88,70,52,78,46,78,36,82,56,70,55,89,74,32,73,44,72,43,86,40,82,41,81,49,72,78,77,53,66,68,58,51,53,51,51,52,51,52,51,52,51,50,51,52,49,54,52,52,54,50,51,51,51,55,52,50,49,56,51,49,54,54,50,45,56,50,36,51,51,54,31,52,51,35,48,50,52,36,60,63,58,67,60,82,55,92,77,29,53,57,87,96,40,74,28,70,66,45,56,49,52,52,51,52,37,53,50,50,32,53,50,36,49,51,51,38,55,48,48,55,51,54,53,62,76,74,109